Protein AF-A0A924VCD5-F1 (afdb_monomer_lite)

pLDDT: mean 95.39, std 2.73, range [82.38, 98.56]

Radius of gyration: 12.14 Å; chains: 1; bounding box: 30×32×23 Å

Secondary structure (DSSP, 8-state):
-HHHHHHTSPPSS-TTEETTEEE-TT-SSTTS-TT-EEEEETTTEEEEEETTTTEEEEESS--GGGHHHHHHHHHHHH-

Structure (mmCIF, N/CA/C/O backbone):
data_AF-A0A924VCD5-F1
#
_entry.id   AF-A0A924VCD5-F1
#
loop_
_atom_site.group_PDB
_atom_site.id
_atom_site.type_symbol
_atom_site.label_atom_id
_atom_site.label_alt_id
_atom_site.label_comp_id
_atom_site.label_asym_id
_atom_site.label_entity_id
_atom_site.label_seq_id
_atom_site.pdbx_PDB_ins_code
_atom_site.Cartn_x
_atom_site.Cartn_y
_atom_site.Cartn_z
_atom_site.occupancy
_atom_site.B_iso_or_equiv
_atom_site.auth_seq_id
_atom_site.auth_comp_id
_atom_site.auth_asym_id
_atom_site.auth_atom_id
_atom_site.pdbx_PDB_model_num
ATOM 1 N N . LYS A 1 1 ? -7.723 -17.870 -8.869 1.00 86.62 1 LYS A N 1
ATOM 2 C CA . LYS A 1 1 ? -7.441 -17.788 -7.413 1.00 86.62 1 LYS A CA 1
ATOM 3 C C . LYS A 1 1 ? -5.941 -17.702 -7.175 1.00 86.62 1 LYS A C 1
ATOM 5 O O . LYS A 1 1 ? -5.515 -16.692 -6.641 1.00 86.62 1 LYS A O 1
ATOM 10 N N . GLU A 1 2 ? -5.167 -18.632 -7.731 1.00 95.69 2 GLU A N 1
ATOM 11 C CA . GLU A 1 2 ? -3.692 -18.650 -7.706 1.00 95.69 2 GLU A CA 1
ATOM 12 C C . GLU A 1 2 ? -3.029 -17.299 -8.031 1.00 95.69 2 GLU A C 1
ATOM 14 O O . GLU A 1 2 ? -2.159 -16.851 -7.300 1.00 95.69 2 GLU A O 1
ATOM 19 N N . TRP A 1 3 ? -3.485 -16.580 -9.066 1.00 93.88 3 TRP A N 1
ATOM 20 C CA . TRP A 1 3 ? -2.944 -15.247 -9.376 1.00 93.88 3 TRP A CA 1
ATOM 21 C C . TRP A 1 3 ? -3.114 -14.238 -8.227 1.00 93.88 3 TRP A C 1
ATOM 23 O O . TRP A 1 3 ? -2.208 -13.473 -7.921 1.00 93.88 3 TRP A O 1
ATOM 33 N N . VAL A 1 4 ? -4.274 -14.244 -7.565 1.00 92.88 4 VAL A N 1
ATOM 34 C CA . VAL A 1 4 ? -4.558 -13.349 -6.429 1.00 92.88 4 VAL A CA 1
ATOM 35 C C . VAL A 1 4 ? -3.743 -13.759 -5.204 1.00 92.88 4 VAL A C 1
ATOM 37 O O . VAL A 1 4 ? -3.319 -12.909 -4.428 1.00 92.88 4 VAL A O 1
ATOM 40 N N . GLU A 1 5 ? -3.506 -15.055 -5.014 1.00 94.50 5 GLU A N 1
ATOM 41 C CA . GLU A 1 5 ? -2.594 -15.547 -3.977 1.00 94.50 5 GLU A CA 1
ATOM 42 C C . GLU A 1 5 ? -1.162 -15.078 -4.248 1.00 94.50 5 GLU A C 1
ATOM 44 O O . GLU A 1 5 ? -0.511 -14.580 -3.334 1.00 94.50 5 GLU A O 1
ATOM 49 N N . ALA A 1 6 ? -0.719 -15.130 -5.506 1.00 95.44 6 ALA A N 1
ATOM 50 C CA . ALA A 1 6 ? 0.601 -14.678 -5.931 1.00 95.44 6 ALA A CA 1
ATOM 51 C C . ALA A 1 6 ? 0.809 -13.163 -5.754 1.00 95.44 6 ALA A C 1
ATOM 53 O O . ALA A 1 6 ? 1.896 -12.743 -5.369 1.00 95.44 6 ALA A O 1
ATOM 54 N N . VAL A 1 7 ? -0.236 -12.349 -5.950 1.00 95.75 7 VAL A N 1
ATOM 55 C CA . VAL A 1 7 ? -0.233 -10.910 -5.617 1.00 95.75 7 VAL A CA 1
ATOM 56 C C . VAL A 1 7 ? 0.157 -10.664 -4.166 1.00 95.75 7 VAL A C 1
ATOM 58 O O . VAL A 1 7 ? 0.958 -9.780 -3.909 1.00 95.75 7 VAL A O 1
ATOM 61 N N . GLN A 1 8 ? -0.348 -11.465 -3.229 1.00 94.12 8 GLN A N 1
ATOM 62 C CA . GLN A 1 8 ? -0.088 -11.289 -1.796 1.00 94.12 8 GLN A CA 1
ATOM 63 C C . GLN A 1 8 ? 1.294 -11.812 -1.364 1.00 94.12 8 GLN A C 1
ATOM 65 O O . GLN A 1 8 ? 1.676 -11.626 -0.209 1.00 94.12 8 GLN A O 1
ATOM 70 N N . GLN A 1 9 ? 2.035 -12.483 -2.254 1.00 95.44 9 GLN A N 1
ATOM 71 C CA . GLN A 1 9 ? 3.362 -13.005 -1.943 1.00 95.44 9 GLN A CA 1
ATOM 72 C C .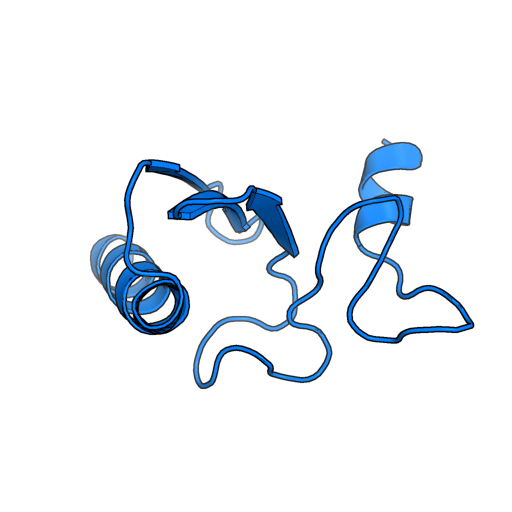 GLN A 1 9 ? 4.452 -11.986 -2.293 1.00 95.44 9 GLN A C 1
ATOM 74 O O . GLN A 1 9 ? 4.514 -11.517 -3.434 1.00 95.44 9 GLN A O 1
ATOM 79 N N . PRO A 1 10 ? 5.359 -11.680 -1.351 1.00 95.50 10 PRO A N 1
ATOM 80 C CA . PRO A 1 10 ? 6.512 -10.848 -1.636 1.00 95.50 10 PRO A CA 1
ATOM 81 C C . PRO A 1 10 ? 7.402 -11.419 -2.742 1.00 95.50 10 PRO A C 1
ATOM 83 O O . PRO A 1 10 ? 7.697 -12.615 -2.787 1.00 95.50 10 PRO A O 1
ATOM 86 N N . SER A 1 11 ? 7.898 -10.542 -3.607 1.00 94.62 11 SER A N 1
ATOM 87 C CA . SER A 1 11 ? 8.923 -10.884 -4.584 1.00 94.62 11 SER A CA 1
ATOM 88 C C . SER A 1 11 ? 10.275 -11.108 -3.903 1.00 94.62 11 SER A C 1
ATOM 90 O O . SER A 1 11 ? 10.577 -10.519 -2.864 1.00 94.62 11 SER A O 1
ATOM 92 N N . ALA A 1 12 ? 11.141 -11.909 -4.528 1.00 94.38 12 ALA A N 1
ATOM 93 C CA . ALA A 1 12 ? 12.484 -12.161 -4.003 1.00 94.38 12 ALA A CA 1
ATOM 94 C C . ALA A 1 12 ? 13.336 -10.881 -3.878 1.00 94.38 12 ALA A C 1
ATOM 96 O O . ALA A 1 12 ? 14.172 -10.783 -2.984 1.00 94.38 12 ALA A O 1
ATOM 97 N N . ALA A 1 13 ? 13.125 -9.903 -4.765 1.00 94.62 13 ALA A N 1
ATOM 98 C CA . ALA A 1 13 ? 13.898 -8.663 -4.804 1.00 94.62 13 ALA A CA 1
ATOM 99 C C . ALA A 1 13 ? 13.338 -7.559 -3.892 1.00 94.62 13 ALA A C 1
ATOM 101 O O . ALA A 1 13 ? 14.094 -6.704 -3.436 1.00 94.62 13 ALA A O 1
ATOM 102 N N . ASN A 1 14 ? 12.027 -7.552 -3.635 1.00 94.50 14 ASN A N 1
ATOM 103 C CA . ASN A 1 14 ? 11.368 -6.526 -2.833 1.00 94.50 14 ASN A CA 1
ATOM 104 C C . ASN A 1 14 ? 10.241 -7.133 -1.989 1.00 94.50 14 ASN A C 1
ATOM 106 O O . ASN A 1 14 ? 9.242 -7.617 -2.528 1.00 94.50 14 ASN A O 1
ATOM 110 N N . LYS A 1 15 ? 10.396 -7.051 -0.661 1.00 93.00 15 LYS A N 1
ATOM 111 C CA . LYS A 1 15 ? 9.436 -7.601 0.302 1.00 93.00 15 LYS A CA 1
ATOM 112 C C . LYS A 1 15 ? 8.081 -6.885 0.289 1.00 93.00 15 LYS A C 1
ATOM 114 O O . LYS A 1 15 ? 7.076 -7.471 0.676 1.00 93.00 15 LYS A O 1
ATOM 119 N N . SER A 1 16 ? 8.055 -5.644 -0.181 1.00 95.06 16 SER A N 1
ATOM 120 C CA . SER A 1 16 ? 6.868 -4.786 -0.206 1.00 95.06 16 SER A CA 1
ATOM 121 C C . SER A 1 16 ? 6.166 -4.821 -1.567 1.00 95.06 16 SER A C 1
ATOM 123 O O . SER A 1 16 ? 5.396 -3.917 -1.880 1.00 95.06 16 SER A O 1
ATOM 125 N N . TYR A 1 17 ? 6.450 -5.821 -2.412 1.00 96.44 17 TYR A N 1
ATOM 126 C CA . TYR A 1 17 ? 5.909 -5.907 -3.770 1.00 96.44 17 TYR A CA 1
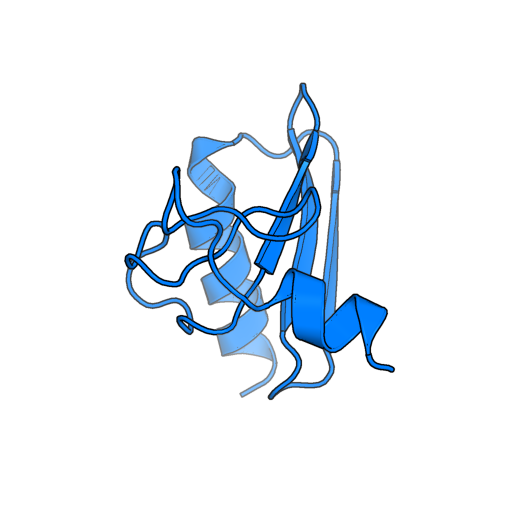ATOM 127 C C . TYR A 1 17 ? 5.603 -7.347 -4.191 1.00 96.44 17 TYR A C 1
ATOM 129 O O . TYR A 1 17 ? 6.462 -8.215 -4.041 1.00 96.44 17 TYR A O 1
ATOM 137 N N . GLY A 1 18 ? 4.430 -7.587 -4.780 1.00 96.50 18 GLY A N 1
ATOM 138 C CA . GLY A 1 18 ? 3.989 -8.894 -5.278 1.00 96.50 18 GLY A CA 1
ATOM 139 C C . GLY A 1 18 ? 3.125 -8.762 -6.534 1.00 96.50 18 GLY A C 1
ATOM 140 O O . GLY A 1 18 ? 2.154 -8.016 -6.545 1.00 96.50 18 GLY A O 1
ATOM 141 N N . PHE A 1 19 ? 3.501 -9.444 -7.624 1.00 96.06 19 PHE A N 1
ATOM 142 C CA . PHE A 1 19 ? 2.769 -9.499 -8.910 1.00 96.06 19 PHE A CA 1
ATOM 143 C C . PHE A 1 19 ? 2.099 -8.173 -9.340 1.00 96.06 19 PHE A C 1
ATOM 145 O O . PHE A 1 19 ? 0.918 -8.140 -9.676 1.00 96.06 19 PHE A O 1
ATOM 152 N N . MET A 1 20 ? 2.874 -7.085 -9.377 1.00 95.19 20 MET A N 1
ATOM 153 C CA . MET A 1 20 ? 2.448 -5.726 -9.757 1.00 95.19 20 MET A CA 1
ATOM 154 C C . MET A 1 20 ? 1.689 -4.908 -8.692 1.00 95.19 20 MET A C 1
ATOM 156 O O . MET A 1 20 ? 1.197 -3.822 -9.000 1.00 95.19 20 MET A O 1
ATOM 160 N N . TRP A 1 21 ? 1.635 -5.377 -7.446 1.00 97.62 21 TRP A N 1
ATOM 161 C CA . TRP A 1 21 ? 1.003 -4.692 -6.315 1.00 97.62 21 TRP A CA 1
ATOM 162 C C . TRP A 1 21 ? 2.004 -4.392 -5.206 1.00 97.62 21 TRP A C 1
ATOM 164 O O . TRP A 1 21 ? 2.954 -5.143 -4.985 1.00 97.62 21 TRP A O 1
ATOM 174 N N . TRP A 1 22 ? 1.754 -3.312 -4.477 1.00 97.31 22 TRP A N 1
ATOM 175 C CA . TRP A 1 22 ? 2.457 -2.983 -3.246 1.00 97.31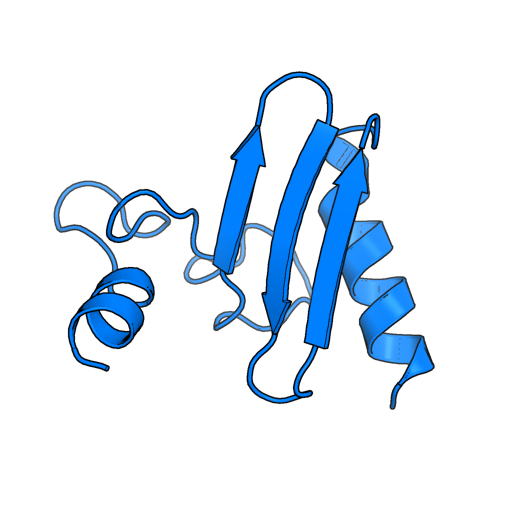 22 TRP A CA 1
ATOM 176 C C . TRP A 1 22 ? 1.835 -3.724 -2.068 1.00 97.31 22 TRP A C 1
ATOM 178 O O . TRP A 1 22 ? 0.616 -3.835 -1.974 1.00 97.31 22 TRP A O 1
ATOM 188 N N . LEU A 1 23 ? 2.671 -4.218 -1.161 1.00 97.00 23 LEU A N 1
ATOM 189 C CA . LEU A 1 23 ? 2.266 -4.967 0.027 1.00 97.00 23 LEU A CA 1
ATOM 190 C C . LEU A 1 23 ? 2.571 -4.149 1.275 1.00 97.00 23 LEU A C 1
ATOM 192 O O . LEU A 1 23 ? 3.646 -3.559 1.369 1.00 97.00 23 LEU A O 1
ATOM 196 N N . ASN A 1 24 ? 1.680 -4.186 2.265 1.00 95.94 24 ASN A N 1
ATOM 197 C CA . ASN A 1 24 ? 1.940 -3.622 3.591 1.00 95.94 24 ASN A CA 1
ATOM 198 C C . ASN A 1 24 ? 2.721 -4.588 4.514 1.00 95.94 24 ASN A C 1
ATOM 200 O O . ASN A 1 24 ? 2.713 -4.441 5.735 1.00 95.94 24 ASN A O 1
ATOM 204 N N . ALA A 1 25 ? 3.392 -5.597 3.947 1.00 90.81 25 ALA A N 1
ATOM 205 C CA . ALA A 1 25 ? 4.044 -6.680 4.686 1.00 90.81 25 ALA A CA 1
ATOM 206 C C . ALA A 1 25 ? 5.223 -6.219 5.566 1.00 90.81 25 ALA A C 1
ATOM 208 O O . ALA A 1 25 ? 5.584 -6.890 6.531 1.00 90.81 25 ALA A O 1
ATOM 209 N N . ASP A 1 26 ? 5.830 -5.081 5.238 1.00 89.62 26 ASP A N 1
ATOM 210 C CA . ASP A 1 26 ? 6.909 -4.438 5.993 1.00 89.62 26 ASP A CA 1
ATOM 211 C C . ASP A 1 26 ? 6.408 -3.357 6.967 1.00 89.62 26 ASP A C 1
ATOM 213 O O . ASP A 1 26 ? 7.215 -2.707 7.632 1.00 89.62 26 ASP A O 1
ATOM 217 N N . GLY A 1 27 ? 5.091 -3.152 7.056 1.00 90.81 27 GLY A N 1
ATOM 218 C CA . GLY A 1 27 ? 4.502 -2.093 7.866 1.00 90.81 27 GLY A CA 1
ATOM 219 C C . GLY A 1 27 ? 4.694 -0.688 7.288 1.00 90.81 27 GLY A C 1
ATOM 220 O O . GLY A 1 27 ? 4.727 0.272 8.061 1.00 90.81 27 GLY A O 1
ATOM 221 N N . ARG A 1 28 ? 4.802 -0.542 5.953 1.00 90.31 28 ARG A N 1
ATOM 222 C CA . ARG A 1 28 ? 4.810 0.756 5.239 1.00 90.31 28 ARG A CA 1
ATOM 223 C C . ARG A 1 28 ? 3.758 1.730 5.775 1.00 90.31 28 ARG A C 1
ATOM 225 O O . ARG A 1 28 ? 4.033 2.921 5.921 1.00 90.31 28 ARG A O 1
ATOM 232 N N . TYR A 1 29 ? 2.564 1.228 6.070 1.00 93.56 29 TYR A N 1
ATOM 233 C CA . TYR A 1 29 ? 1.485 1.969 6.704 1.00 93.56 29 TYR A CA 1
ATOM 234 C C . TYR A 1 29 ? 1.334 1.508 8.152 1.00 93.56 29 TYR A C 1
ATOM 236 O O . TYR A 1 29 ? 0.826 0.423 8.440 1.00 93.56 29 TYR A O 1
ATOM 244 N N . LYS A 1 30 ? 1.786 2.357 9.076 1.00 91.19 30 LYS A N 1
ATOM 245 C CA . LYS A 1 30 ? 1.696 2.094 10.512 1.00 91.19 30 LYS A CA 1
ATOM 246 C C . LYS A 1 30 ? 0.234 1.978 10.958 1.00 91.19 30 LYS A C 1
ATOM 248 O O . LYS A 1 30 ? -0.594 2.803 10.568 1.00 91.19 30 LYS A O 1
ATOM 253 N N . ASP A 1 31 ? -0.037 0.996 11.817 1.00 90.69 31 ASP A N 1
ATOM 254 C CA . ASP A 1 31 ? -1.360 0.712 12.394 1.00 90.69 31 ASP A CA 1
ATOM 255 C C . ASP A 1 31 ? -2.424 0.351 11.334 1.00 90.69 31 ASP A C 1
ATOM 257 O O . ASP A 1 31 ? -3.619 0.541 11.539 1.00 90.69 31 ASP A O 1
ATOM 261 N N . VAL A 1 32 ? -1.977 -0.169 10.187 1.00 94.75 32 VAL A N 1
ATOM 262 C CA . VAL A 1 32 ? -2.807 -0.737 9.117 1.00 94.75 32 VAL A CA 1
ATOM 263 C C . VAL A 1 32 ? -2.445 -2.225 8.983 1.00 94.75 32 VAL A C 1
ATOM 265 O O . VAL A 1 32 ? -1.256 -2.551 9.057 1.00 94.75 32 VAL A O 1
ATOM 268 N N . PRO A 1 33 ? -3.417 -3.142 8.801 1.00 94.56 33 PRO A N 1
ATOM 269 C CA . PRO A 1 33 ? -3.153 -4.574 8.649 1.00 94.56 33 PRO A CA 1
ATOM 270 C C . PRO A 1 33 ? -2.080 -4.902 7.598 1.00 94.56 33 PRO A C 1
ATOM 272 O O . PRO A 1 33 ? -2.052 -4.330 6.506 1.00 94.56 33 PRO A O 1
ATOM 275 N N . ALA A 1 34 ? -1.183 -5.838 7.919 1.00 94.62 34 ALA A N 1
ATOM 276 C CA . ALA A 1 34 ? -0.035 -6.183 7.071 1.00 94.62 34 ALA A CA 1
ATOM 277 C C . ALA A 1 34 ? -0.415 -6.952 5.789 1.00 94.62 34 ALA A C 1
ATOM 279 O O . ALA A 1 34 ? 0.369 -7.011 4.844 1.00 94.62 34 ALA A O 1
ATOM 280 N N . ASN A 1 35 ? -1.613 -7.540 5.752 1.00 94.62 35 ASN A N 1
ATOM 281 C CA . ASN A 1 35 ? -2.167 -8.270 4.609 1.00 94.62 35 ASN A CA 1
ATOM 282 C C . ASN A 1 35 ? -2.892 -7.369 3.592 1.00 94.62 35 ASN A C 1
ATOM 284 O O . ASN A 1 35 ? -3.369 -7.876 2.576 1.00 94.62 35 ASN A O 1
ATOM 288 N N . ILE A 1 36 ? -2.961 -6.055 3.833 1.00 96.88 36 ILE A N 1
ATOM 289 C CA . ILE A 1 36 ? -3.448 -5.094 2.841 1.00 96.88 36 ILE A CA 1
ATOM 290 C C . ILE A 1 36 ? -2.429 -4.952 1.708 1.00 96.88 36 ILE A C 1
ATOM 292 O O . ILE A 1 36 ? -1.215 -4.878 1.928 1.00 96.88 36 ILE A O 1
ATOM 296 N N . TYR A 1 37 ? -2.944 -4.875 0.485 1.00 97.50 37 TYR A N 1
ATOM 297 C CA . TYR A 1 37 ? -2.159 -4.640 -0.720 1.00 97.50 37 TYR A CA 1
ATOM 298 C C . TYR A 1 37 ? -2.811 -3.570 -1.599 1.00 97.50 37 TYR A C 1
ATOM 300 O O . TYR A 1 37 ? -4.037 -3.416 -1.615 1.00 97.50 37 TYR A O 1
ATOM 308 N N . THR A 1 38 ? -1.977 -2.797 -2.297 1.00 97.81 38 THR A N 1
ATOM 309 C CA . THR A 1 38 ? -2.389 -1.589 -3.016 1.00 97.81 38 THR A CA 1
ATOM 310 C C . THR A 1 38 ? -1.821 -1.516 -4.431 1.00 97.81 38 THR A C 1
ATOM 312 O O . THR A 1 38 ? -0.701 -1.948 -4.706 1.00 97.81 38 THR A O 1
ATOM 315 N N . ALA A 1 39 ? -2.607 -0.970 -5.356 1.00 97.81 39 ALA A N 1
ATOM 316 C CA . ALA A 1 39 ? -2.112 -0.508 -6.644 1.00 97.81 39 ALA A CA 1
ATOM 317 C C . ALA A 1 39 ? -1.939 1.010 -6.564 1.00 97.81 39 ALA A C 1
ATOM 319 O O . ALA A 1 39 ? -2.919 1.734 -6.374 1.00 97.81 39 ALA A O 1
ATOM 320 N N . ASP A 1 40 ? -0.697 1.473 -6.713 1.00 96.19 40 ASP A N 1
ATOM 321 C CA . ASP A 1 40 ? -0.321 2.877 -6.535 1.00 96.19 40 ASP A CA 1
ATOM 322 C C . ASP A 1 40 ? -0.075 3.517 -7.906 1.00 96.19 40 ASP A C 1
ATOM 324 O O . ASP A 1 40 ? 0.930 3.254 -8.570 1.00 96.19 40 ASP A O 1
ATOM 328 N N . GLY A 1 41 ? -1.009 4.358 -8.340 1.00 96.31 41 GLY A N 1
ATOM 329 C CA . GLY A 1 41 ? -0.921 5.148 -9.560 1.00 96.31 41 GLY A CA 1
ATOM 330 C C . GLY A 1 41 ? -0.469 6.583 -9.291 1.00 96.31 41 GLY A C 1
ATOM 331 O O . GLY A 1 41 ? -0.755 7.177 -8.247 1.00 96.31 41 GLY A O 1
ATOM 332 N N . PHE A 1 42 ? 0.204 7.177 -10.277 1.00 93.88 42 PHE A N 1
ATOM 333 C CA . PHE A 1 42 ? 0.641 8.571 -10.212 1.00 93.88 42 PHE A CA 1
ATOM 334 C C . PHE A 1 42 ? -0.533 9.530 -9.941 1.00 93.88 42 PHE A C 1
ATOM 336 O O . PHE A 1 42 ? -1.646 9.319 -10.428 1.00 93.88 42 PHE A O 1
ATOM 343 N N . GLY A 1 43 ? -0.285 10.594 -9.172 1.00 92.88 43 GLY A N 1
ATOM 344 C CA . GLY A 1 43 ? -1.289 11.621 -8.871 1.00 92.88 43 GLY A CA 1
ATOM 345 C C . GLY A 1 43 ? -2.350 11.211 -7.843 1.00 92.88 43 GLY A C 1
ATOM 346 O O . GLY A 1 43 ? -3.432 11.792 -7.835 1.00 92.88 43 GLY A O 1
ATOM 347 N N . GLY A 1 44 ? -2.071 10.215 -6.995 1.00 96.00 44 GLY A N 1
ATOM 348 C CA . GLY A 1 44 ? -2.967 9.858 -5.891 1.00 96.00 44 GLY A CA 1
ATOM 349 C C . GLY A 1 44 ? -4.101 8.909 -6.271 1.00 96.00 44 GLY A C 1
ATOM 350 O O . GLY A 1 44 ? -5.188 8.972 -5.689 1.00 96.00 44 GLY A O 1
ATOM 351 N N . ASN A 1 45 ? -3.882 8.081 -7.295 1.00 97.88 45 ASN A N 1
ATOM 352 C CA . ASN A 1 45 ? -4.817 7.031 -7.679 1.00 97.88 45 ASN A CA 1
ATOM 353 C C . ASN A 1 45 ? -4.438 5.759 -6.919 1.00 97.88 45 ASN A C 1
ATOM 355 O O . ASN A 1 45 ? -3.379 5.198 -7.183 1.00 97.88 45 ASN A O 1
ATOM 359 N N . PHE A 1 46 ? -5.282 5.315 -5.991 1.00 98.31 46 PHE A N 1
ATOM 360 C CA . PHE A 1 46 ? -5.016 4.121 -5.191 1.00 98.31 46 PHE A CA 1
ATOM 361 C C . PHE A 1 46 ? -6.194 3.161 -5.269 1.00 98.31 46 PHE A C 1
ATOM 363 O O . PHE A 1 46 ? -7.349 3.579 -5.178 1.00 98.31 46 PHE A O 1
ATOM 370 N N . ILE A 1 47 ? -5.888 1.876 -5.427 1.00 98.56 47 ILE A N 1
ATOM 371 C CA . ILE A 1 47 ? -6.834 0.780 -5.207 1.00 98.56 47 ILE A CA 1
ATOM 372 C C . ILE A 1 47 ? -6.281 -0.020 -4.037 1.00 98.56 47 ILE A C 1
ATOM 374 O O . ILE A 1 47 ? -5.191 -0.573 -4.152 1.00 98.56 47 ILE A O 1
ATOM 378 N N . VAL A 1 48 ? -7.006 -0.059 -2.926 1.00 98.31 48 VAL A N 1
ATOM 379 C CA . VAL A 1 48 ? -6.621 -0.760 -1.695 1.00 98.31 48 VAL A CA 1
ATOM 380 C C . VAL A 1 48 ? -7.563 -1.931 -1.487 1.00 98.31 48 VAL A C 1
ATOM 382 O O . VAL A 1 48 ? -8.780 -1.754 -1.572 1.00 98.31 48 VAL A O 1
ATOM 385 N N . ILE A 1 49 ? -7.008 -3.103 -1.185 1.00 98.06 49 ILE A N 1
ATOM 386 C CA . ILE A 1 49 ? -7.788 -4.301 -0.875 1.00 98.06 49 ILE A CA 1
ATOM 387 C 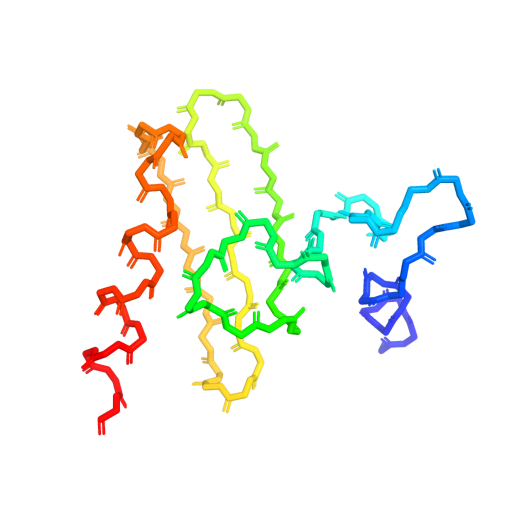C . ILE A 1 49 ? -7.562 -4.704 0.585 1.00 98.06 49 ILE A C 1
ATOM 389 O O . ILE A 1 49 ? -6.435 -5.022 0.968 1.00 98.06 49 ILE A O 1
ATOM 393 N N . ASP A 1 50 ? -8.641 -4.735 1.371 1.00 97.12 50 ASP A N 1
ATOM 394 C CA . ASP A 1 50 ? -8.693 -5.351 2.702 1.00 97.12 50 ASP A CA 1
ATOM 395 C C . ASP A 1 50 ? -9.635 -6.558 2.636 1.00 97.12 50 ASP A C 1
ATOM 397 O O . ASP A 1 50 ? -10.858 -6.427 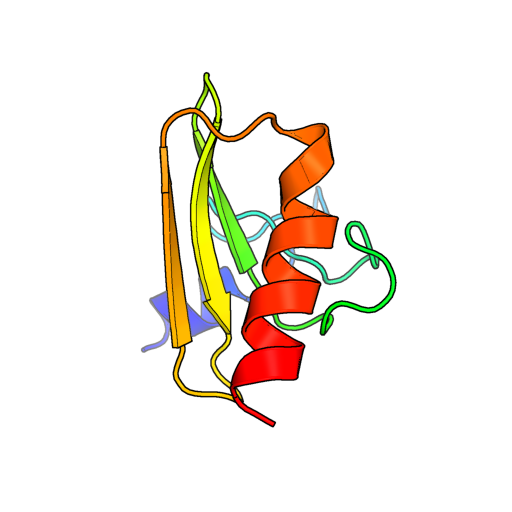2.584 1.00 97.12 50 ASP A O 1
ATOM 401 N N . LYS A 1 51 ? -9.046 -7.754 2.600 1.00 94.62 51 LYS A N 1
ATOM 402 C CA . LYS A 1 51 ? -9.808 -9.000 2.473 1.00 94.62 51 LYS A CA 1
ATOM 403 C C . LYS A 1 51 ? -10.484 -9.423 3.771 1.00 94.62 51 LYS A C 1
ATOM 405 O O . LYS A 1 51 ? -11.495 -10.112 3.695 1.00 94.62 51 LYS A O 1
ATOM 410 N N . ASP A 1 52 ? -9.940 -9.042 4.924 1.00 94.50 52 ASP A N 1
ATOM 411 C CA . ASP A 1 52 ? -10.476 -9.473 6.219 1.00 94.50 52 ASP A CA 1
ATOM 412 C C . ASP A 1 52 ? -11.806 -8.776 6.511 1.00 94.50 52 ASP A C 1
ATOM 414 O O . ASP A 1 52 ? -12.683 -9.354 7.150 1.00 94.50 52 ASP A O 1
ATOM 418 N N . ARG A 1 53 ? -11.966 -7.551 5.997 1.00 95.69 53 ARG A N 1
ATOM 419 C CA . ARG A 1 53 ? -13.188 -6.744 6.129 1.00 95.69 53 ARG A CA 1
ATOM 420 C C . ARG A 1 53 ? -14.088 -6.765 4.893 1.00 95.69 53 ARG A C 1
ATOM 422 O O . ARG A 1 53 ? -15.123 -6.114 4.910 1.00 95.69 53 ARG A O 1
ATOM 429 N N . ASP A 1 54 ? -13.710 -7.490 3.839 1.00 96.38 54 ASP A N 1
ATOM 430 C CA . ASP A 1 54 ? -14.399 -7.499 2.537 1.00 96.38 54 ASP A CA 1
ATOM 431 C C . ASP A 1 54 ? -14.553 -6.089 1.922 1.00 96.38 54 ASP A C 1
ATOM 433 O O . ASP A 1 54 ? -15.619 -5.685 1.456 1.00 96.38 54 ASP A O 1
ATOM 437 N N . ILE A 1 55 ? -13.467 -5.303 1.945 1.00 97.00 55 ILE A N 1
ATOM 438 C CA . ILE A 1 55 ? -13.452 -3.901 1.501 1.00 97.00 55 ILE A CA 1
ATOM 439 C C . ILE A 1 55 ? -12.505 -3.691 0.320 1.00 97.00 55 ILE A C 1
ATOM 441 O O . ILE A 1 55 ? -11.352 -4.131 0.303 1.00 97.00 55 ILE A O 1
ATOM 445 N N . VAL A 1 56 ? -12.984 -2.895 -0.639 1.00 98.25 56 VAL A N 1
ATOM 446 C CA . VAL A 1 56 ? -12.173 -2.267 -1.684 1.00 98.25 56 VAL A CA 1
ATOM 447 C C . VAL A 1 56 ? -12.285 -0.754 -1.543 1.00 98.25 56 VAL A C 1
ATOM 449 O O . VAL A 1 56 ? -13.383 -0.203 -1.608 1.00 98.25 56 VAL A O 1
ATOM 452 N N . MET A 1 57 ? -11.152 -0.067 -1.393 1.00 98.31 57 MET A N 1
ATOM 453 C CA . MET A 1 57 ? -11.105 1.397 -1.392 1.00 98.31 57 MET A CA 1
ATOM 454 C C . MET A 1 57 ? -10.505 1.884 -2.707 1.00 98.31 57 MET A C 1
ATOM 456 O O . MET A 1 57 ? -9.425 1.443 -3.098 1.00 98.31 57 MET A O 1
ATOM 460 N N . VAL A 1 58 ? -11.184 2.813 -3.377 1.00 98.31 58 VAL A N 1
ATOM 461 C CA . VAL A 1 58 ? -10.696 3.437 -4.612 1.00 98.31 58 VAL A CA 1
ATOM 462 C C . VAL A 1 58 ? -10.650 4.942 -4.415 1.00 98.31 58 VAL A C 1
ATOM 464 O O . VAL A 1 58 ? -11.678 5.571 -4.173 1.00 98.31 58 VAL A O 1
ATOM 467 N N . THR A 1 59 ? -9.464 5.530 -4.541 1.00 97.81 59 THR A N 1
ATOM 468 C CA . THR A 1 59 ? -9.268 6.976 -4.399 1.00 97.81 59 THR A CA 1
ATOM 469 C C . THR A 1 59 ? -8.675 7.566 -5.667 1.00 97.81 59 THR A C 1
ATOM 471 O O . THR A 1 59 ? -7.929 6.907 -6.391 1.00 97.81 59 THR A O 1
ATOM 474 N N . ARG A 1 60 ? -8.976 8.840 -5.917 1.00 97.00 60 ARG A N 1
ATOM 475 C CA . ARG A 1 60 ? -8.355 9.645 -6.973 1.00 97.00 60 ARG A CA 1
ATOM 476 C C . ARG A 1 60 ? -7.957 10.988 -6.384 1.00 97.00 60 ARG A C 1
ATOM 478 O O . ARG A 1 60 ? -8.722 11.534 -5.591 1.00 97.00 60 ARG A O 1
ATOM 485 N N . TRP A 1 61 ? -6.802 11.514 -6.791 1.00 96.44 61 TRP A N 1
ATOM 486 C CA . TRP A 1 61 ? -6.280 12.810 -6.330 1.00 96.44 61 TRP A CA 1
ATOM 487 C C . TRP A 1 61 ? -6.009 12.890 -4.822 1.00 96.44 61 TRP A C 1
ATOM 489 O O . TRP A 1 61 ? -5.899 13.984 -4.272 1.00 96.44 61 TRP A O 1
ATOM 499 N N . LEU A 1 62 ? -5.896 11.743 -4.145 1.00 97.38 62 LEU A N 1
ATOM 500 C CA . LEU A 1 62 ? -5.520 11.715 -2.739 1.00 97.38 62 LEU A CA 1
ATOM 501 C C . LEU A 1 62 ? -4.029 12.025 -2.620 1.00 97.38 62 LEU A C 1
ATOM 503 O O . LEU A 1 62 ? -3.208 11.357 -3.246 1.00 97.38 62 LEU A O 1
ATOM 507 N N . GLU A 1 63 ? -3.677 13.003 -1.791 1.00 97.19 63 GLU A N 1
ATOM 508 C CA . GLU A 1 63 ? -2.284 13.271 -1.434 1.00 97.19 63 GLU A CA 1
ATOM 509 C C . GLU A 1 63 ? -1.609 11.958 -0.969 1.00 97.19 63 GLU A C 1
ATOM 511 O O . GLU A 1 63 ? -2.071 11.370 0.013 1.00 97.19 63 GLU A O 1
ATOM 516 N N . PRO A 1 64 ? -0.559 11.450 -1.650 1.00 95.12 64 PRO A N 1
ATOM 517 C CA . PRO A 1 64 ? -0.007 10.120 -1.378 1.00 95.12 64 PRO A CA 1
ATOM 518 C C . PRO A 1 64 ? 0.383 9.878 0.081 1.00 95.12 64 PRO A C 1
ATOM 520 O O . PRO A 1 64 ? 0.180 8.783 0.610 1.00 95.12 64 PRO A O 1
ATOM 523 N N . SER A 1 65 ? 0.884 10.912 0.759 1.00 94.81 65 SER A N 1
ATOM 524 C CA . SER A 1 65 ? 1.238 10.841 2.182 1.00 94.81 65 SER A CA 1
ATOM 525 C C . SER A 1 65 ? 0.032 10.635 3.115 1.00 94.81 65 SER A C 1
ATOM 527 O O . SER A 1 65 ? 0.204 10.220 4.261 1.00 94.81 65 SER A O 1
ATOM 529 N N . LYS A 1 66 ? -1.194 10.869 2.631 1.00 97.06 66 LYS A N 1
ATOM 530 C CA . LYS A 1 66 ? -2.451 10.728 3.380 1.00 97.06 66 LYS A CA 1
ATOM 531 C C . LYS A 1 66 ? -3.133 9.373 3.230 1.00 97.06 66 LYS A C 1
ATOM 533 O O . LYS A 1 66 ? -4.073 9.105 3.975 1.00 97.06 66 LYS A O 1
ATOM 538 N N . LEU A 1 67 ? -2.653 8.486 2.355 1.00 97.19 67 LEU A N 1
ATOM 539 C CA . LEU A 1 67 ? -3.283 7.176 2.147 1.00 97.19 67 LEU A CA 1
ATOM 540 C C . LEU A 1 67 ? -3.356 6.335 3.431 1.00 97.19 67 LEU A C 1
ATOM 542 O O . LEU A 1 67 ? -4.404 5.773 3.732 1.00 97.19 67 LEU A O 1
ATOM 546 N N . GLY A 1 68 ? -2.280 6.288 4.222 1.00 97.06 68 GLY A N 1
ATOM 547 C CA . GLY A 1 68 ? -2.270 5.539 5.485 1.00 97.06 68 GLY A CA 1
ATOM 548 C C . GLY A 1 68 ? -3.275 6.068 6.515 1.00 97.06 68 GLY A C 1
ATOM 549 O O . GLY A 1 68 ? -3.906 5.292 7.224 1.00 97.06 68 GLY A O 1
ATOM 550 N N . GLU A 1 69 ? -3.453 7.388 6.589 1.00 97.88 69 GLU A N 1
ATOM 551 C CA . GLU A 1 69 ? -4.459 8.022 7.451 1.00 97.88 69 GLU A CA 1
ATOM 552 C C . GLU A 1 69 ? -5.878 7.689 6.975 1.00 97.88 69 GLU A C 1
ATOM 554 O O . GLU A 1 69 ? -6.706 7.250 7.770 1.00 97.88 69 GLU A O 1
ATOM 559 N N . PHE A 1 70 ? -6.119 7.806 5.668 1.00 97.75 70 PHE A N 1
ATOM 560 C CA . PHE A 1 70 ? -7.397 7.474 5.046 1.00 97.75 70 PHE A CA 1
ATOM 561 C C . PHE A 1 70 ? -7.805 6.012 5.284 1.00 97.75 70 PHE A C 1
ATOM 563 O O . PHE A 1 70 ? -8.933 5.761 5.701 1.00 97.75 70 PHE A O 1
ATOM 570 N N . MET A 1 71 ? -6.887 5.054 5.100 1.00 97.62 71 MET A N 1
ATOM 571 C CA . MET A 1 71 ? -7.166 3.634 5.361 1.00 97.62 71 MET A CA 1
ATOM 572 C C . MET A 1 71 ? -7.616 3.398 6.805 1.00 97.62 71 MET A C 1
ATOM 574 O O . MET A 1 71 ? -8.591 2.687 7.029 1.00 97.62 71 MET A O 1
ATOM 578 N N . LYS A 1 72 ? -6.966 4.041 7.784 1.00 97.06 72 LYS A N 1
ATOM 579 C CA . LYS A 1 72 ? -7.352 3.927 9.199 1.00 97.06 72 LYS A CA 1
ATOM 580 C C . LYS A 1 72 ? -8.741 4.493 9.477 1.00 97.06 72 LYS A C 1
ATOM 582 O O . LYS A 1 72 ? -9.478 3.904 10.257 1.00 97.06 72 LYS A O 1
ATOM 587 N N . MET A 1 73 ? -9.105 5.608 8.840 1.00 97.44 73 MET A N 1
ATOM 588 C CA . MET A 1 73 ? -10.449 6.178 8.977 1.00 97.44 73 MET A CA 1
ATOM 589 C C . MET A 1 73 ? -11.523 5.230 8.442 1.00 97.44 73 MET A C 1
ATOM 591 O O . MET A 1 73 ? -12.543 5.051 9.098 1.00 97.44 73 MET A O 1
ATOM 595 N N . VAL A 1 74 ? -11.296 4.620 7.273 1.00 97.19 74 VAL A N 1
ATOM 596 C CA . VAL A 1 74 ? -12.244 3.660 6.685 1.00 97.19 74 VAL A CA 1
ATOM 597 C C . VAL A 1 74 ? -12.361 2.417 7.561 1.00 97.19 74 VAL A C 1
ATOM 599 O O . VAL A 1 74 ? -13.474 2.027 7.892 1.00 97.19 74 VAL A O 1
ATOM 602 N N . ILE A 1 75 ? -11.228 1.838 7.976 1.00 95.44 75 ILE A N 1
ATOM 603 C CA . ILE A 1 75 ? -11.183 0.662 8.858 1.00 95.44 75 ILE A CA 1
ATOM 604 C C . ILE A 1 75 ? -11.939 0.930 10.165 1.00 95.44 75 ILE A C 1
ATOM 606 O O . ILE A 1 75 ? -12.813 0.153 10.523 1.00 95.44 75 ILE A O 1
ATOM 610 N N . GLY A 1 76 ? -11.675 2.055 10.834 1.00 96.06 76 GLY A N 1
ATOM 611 C CA . GLY A 1 76 ? -12.356 2.394 12.087 1.00 96.06 76 GLY A CA 1
ATOM 612 C C . GLY A 1 76 ? -13.835 2.768 11.936 1.00 96.06 76 GLY A C 1
ATOM 613 O O . GLY A 1 76 ? -14.525 2.879 12.940 1.00 96.06 76 GLY A O 1
ATOM 614 N N . ALA A 1 77 ? -14.331 2.995 10.715 1.00 96.62 77 ALA A N 1
ATOM 615 C CA . ALA A 1 77 ? -15.743 3.287 10.460 1.00 96.62 77 ALA A CA 1
ATOM 616 C C . ALA A 1 77 ? -16.592 2.029 10.211 1.00 96.62 77 ALA A C 1
ATOM 618 O O . ALA A 1 77 ? -17.820 2.124 10.201 1.00 96.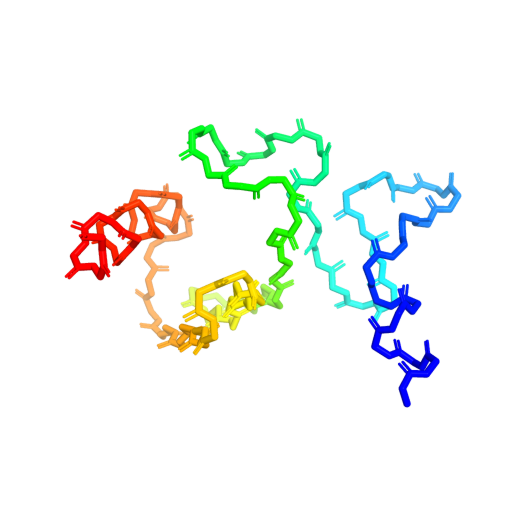62 77 ALA A O 1
ATOM 619 N N . VAL A 1 78 ? -15.953 0.885 9.953 1.00 92.88 78 VAL A N 1
ATOM 620 C CA . VAL A 1 78 ? -16.623 -0.397 9.674 1.00 92.88 78 VAL A CA 1
ATOM 621 C C . VAL A 1 78 ? -16.466 -1.422 10.799 1.00 92.88 78 VAL A C 1
ATOM 623 O O . VAL A 1 78 ? -17.051 -2.500 10.719 1.00 92.88 78 VAL A O 1
ATOM 626 N N . GLU A 1 79 ? -15.660 -1.096 11.808 1.00 82.38 79 GLU A N 1
ATOM 627 C CA . GLU A 1 79 ? -15.563 -1.816 13.084 1.00 82.38 79 GLU A CA 1
ATOM 628 C C . GLU A 1 79 ? -16.668 -1.365 14.048 1.00 82.38 79 GLU A C 1
ATOM 630 O O . GLU A 1 79 ? -17.220 -2.250 14.742 1.00 82.38 79 GLU A O 1
#

Sequence (79 aa):
KEWVEAVQQPSAANKSYGFMWWLNADGRYKDVPANIYTADGFGGNFIVIDKDRDIVMVTRWLEPSKLGEFMKMVIGAVE

Foldseek 3Di:
DVQVVQQQQADPVGRQGGPQKGFCCVVPQPPADRSKIWRDDPQWFIWIDDVVLRDTDTDHNPDPVCPSVVRVVVVVVSD